Protein AF-A0A968ZGY4-F1 (afdb_monomer_lite)

Structure (mmCIF, N/CA/C/O backbone):
data_AF-A0A968ZGY4-F1
#
_entry.id   AF-A0A968ZGY4-F1
#
loop_
_atom_site.group_PDB
_atom_site.id
_atom_site.type_symbol
_atom_site.label_atom_id
_atom_site.label_alt_id
_atom_site.label_comp_id
_atom_site.label_asym_id
_atom_site.label_entity_id
_atom_site.label_seq_id
_atom_site.pdbx_PDB_ins_code
_atom_site.Cartn_x
_atom_site.Cartn_y
_atom_site.Cartn_z
_atom_site.occupancy
_atom_site.B_iso_or_equiv
_atom_site.auth_seq_id
_atom_site.auth_comp_id
_atom_site.auth_asym_id
_atom_site.auth_atom_id
_atom_site.pdbx_PDB_model_num
ATOM 1 N N . MET A 1 1 ? 6.661 13.438 -9.287 1.00 54.47 1 MET A N 1
ATOM 2 C CA . MET A 1 1 ? 5.334 12.850 -8.970 1.00 54.47 1 MET A CA 1
ATOM 3 C C . MET A 1 1 ? 5.213 12.292 -7.548 1.00 54.47 1 MET A C 1
ATOM 5 O O . MET A 1 1 ? 4.139 12.407 -6.982 1.00 54.47 1 MET A O 1
ATOM 9 N N . PHE A 1 2 ? 6.276 11.760 -6.930 1.00 54.81 2 PHE A N 1
ATOM 10 C CA . PHE A 1 2 ? 6.236 11.251 -5.545 1.00 54.81 2 PHE A CA 1
ATOM 11 C C . PHE A 1 2 ? 5.970 12.337 -4.478 1.00 54.81 2 PHE A C 1
ATOM 13 O O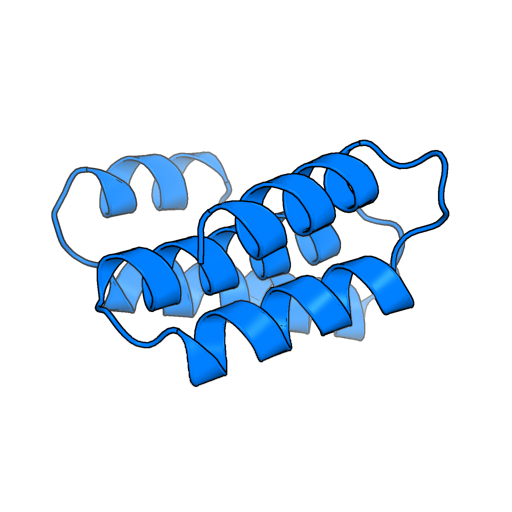 . PHE A 1 2 ? 5.133 12.147 -3.601 1.00 54.81 2 PHE A O 1
ATOM 20 N N . PHE A 1 3 ? 6.612 13.504 -4.603 1.00 51.50 3 PHE A N 1
ATOM 21 C CA . PHE A 1 3 ? 6.461 14.609 -3.646 1.00 51.50 3 PHE A CA 1
ATOM 22 C C . PHE A 1 3 ? 5.051 15.215 -3.619 1.00 51.50 3 PHE A C 1
ATOM 24 O O . PHE A 1 3 ? 4.556 15.553 -2.550 1.00 51.50 3 PHE A O 1
ATOM 31 N N . LEU A 1 4 ? 4.364 15.274 -4.765 1.00 53.66 4 LEU A N 1
ATOM 32 C CA . LEU A 1 4 ? 3.007 15.823 -4.833 1.00 53.66 4 LEU A CA 1
ATOM 33 C C . LEU A 1 4 ? 2.002 14.955 -4.055 1.00 53.66 4 LEU A C 1
ATOM 35 O O . LEU A 1 4 ? 1.126 15.480 -3.383 1.00 53.66 4 LEU A O 1
ATOM 39 N N . GLY A 1 5 ? 2.179 13.628 -4.069 1.00 55.41 5 GLY A N 1
ATOM 40 C CA . GLY A 1 5 ? 1.337 12.708 -3.298 1.00 55.41 5 GLY A CA 1
ATOM 41 C C . GLY A 1 5 ? 1.518 12.834 -1.782 1.00 55.41 5 GLY A C 1
ATOM 42 O O . GLY A 1 5 ? 0.551 12.661 -1.049 1.00 55.41 5 GLY A O 1
ATOM 43 N N . GLN A 1 6 ? 2.722 13.175 -1.300 1.00 57.09 6 GLN A N 1
ATOM 44 C CA . GLN A 1 6 ? 2.933 13.468 0.126 1.00 57.09 6 GLN A CA 1
ATOM 45 C C . GLN A 1 6 ? 2.297 14.793 0.550 1.00 57.09 6 GLN A C 1
ATOM 47 O O . GLN A 1 6 ? 1.778 14.876 1.660 1.00 57.09 6 GLN A O 1
ATOM 52 N N . ILE A 1 7 ? 2.328 15.802 -0.325 1.00 57.97 7 ILE A N 1
ATOM 53 C CA . ILE A 1 7 ? 1.712 17.108 -0.070 1.00 57.97 7 ILE A CA 1
ATOM 54 C C . ILE A 1 7 ? 0.185 16.959 -0.017 1.00 57.97 7 ILE A C 1
ATOM 56 O O . ILE A 1 7 ? -0.438 17.403 0.939 1.00 57.97 7 ILE A O 1
ATOM 60 N N . GLU A 1 8 ? -0.420 16.234 -0.959 1.00 54.03 8 GLU A N 1
ATOM 61 C CA . GLU A 1 8 ? -1.872 15.998 -0.968 1.00 54.03 8 GLU A CA 1
ATOM 62 C C . GLU A 1 8 ? -2.359 15.129 0.211 1.00 54.03 8 GLU A C 1
ATOM 64 O O . GLU A 1 8 ? -3.464 15.342 0.709 1.00 54.03 8 GLU A O 1
ATOM 69 N N . GLU A 1 9 ? -1.532 14.202 0.727 1.00 53.16 9 GLU A N 1
ATOM 70 C CA . GLU A 1 9 ? -1.838 13.444 1.960 1.00 53.16 9 GLU A CA 1
ATOM 71 C C . GLU A 1 9 ? -1.963 14.376 3.186 1.00 53.16 9 GLU A C 1
ATOM 73 O O . GLU A 1 9 ? -2.685 14.054 4.132 1.00 53.16 9 GLU A O 1
ATOM 78 N N . ALA A 1 10 ? -1.296 15.539 3.160 1.00 53.75 10 ALA A N 1
ATOM 79 C CA . ALA A 1 10 ? -1.400 16.579 4.184 1.00 53.75 10 ALA A CA 1
ATOM 80 C C . ALA A 1 10 ? -2.628 17.494 3.996 1.00 53.75 10 ALA A C 1
ATOM 82 O O . ALA A 1 10 ? -3.130 18.038 4.977 1.00 53.75 10 ALA A O 1
ATOM 83 N N . TYR A 1 11 ? -3.166 17.609 2.774 1.00 54.28 11 TYR A N 1
ATOM 84 C CA . TYR A 1 11 ? -4.308 18.477 2.442 1.00 54.28 11 TYR A CA 1
ATOM 85 C C . TYR A 1 11 ? -5.694 17.818 2.591 1.00 54.28 11 TYR A C 1
ATOM 87 O O . TYR A 1 11 ? -6.691 18.417 2.201 1.00 54.28 11 TYR A O 1
ATOM 95 N N . ARG A 1 12 ? -5.807 16.608 3.171 1.00 57.34 12 ARG A N 1
ATOM 96 C CA . ARG A 1 12 ? -7.078 15.840 3.277 1.00 57.34 12 ARG A CA 1
ATOM 97 C C . ARG A 1 12 ? -7.711 15.441 1.927 1.00 57.34 12 ARG A C 1
ATOM 99 O O . ARG A 1 12 ? -8.781 14.833 1.928 1.00 57.34 12 ARG A O 1
ATOM 106 N N . HIS A 1 13 ? -7.046 15.665 0.792 1.00 61.94 13 HIS A N 1
ATOM 107 C CA . HIS A 1 13 ? -7.503 15.223 -0.532 1.00 61.94 13 HIS A CA 1
ATOM 108 C C . HIS A 1 13 ? -7.106 13.763 -0.807 1.00 61.94 13 HIS A C 1
ATOM 110 O O . HIS A 1 13 ? -6.317 13.449 -1.705 1.00 61.94 13 HIS A O 1
ATOM 116 N N . ASN A 1 14 ? -7.664 12.844 -0.015 1.00 63.34 14 ASN A N 1
ATOM 117 C CA . ASN A 1 14 ? -7.417 11.404 -0.146 1.00 63.34 14 ASN A CA 1
ATOM 118 C C . ASN A 1 14 ? -7.717 10.886 -1.566 1.00 63.34 14 ASN A C 1
ATOM 120 O O . ASN A 1 14 ? -7.038 9.977 -2.047 1.00 63.34 14 ASN A O 1
ATOM 124 N N . ASP A 1 15 ? -8.693 11.479 -2.254 1.00 66.69 15 ASP A N 1
ATOM 125 C CA . ASP A 1 15 ? -9.077 11.121 -3.621 1.00 66.69 15 ASP A CA 1
ATOM 126 C C . ASP A 1 15 ? -8.010 11.481 -4.661 1.00 66.69 15 ASP A C 1
ATOM 128 O O . ASP A 1 15 ? -7.666 10.653 -5.510 1.00 66.69 15 ASP A O 1
ATOM 132 N N . THR A 1 16 ? -7.396 12.659 -4.548 1.00 69.56 16 THR A N 1
ATOM 133 C CA . THR A 1 16 ? -6.314 13.091 -5.442 1.00 69.56 16 THR A CA 1
ATOM 134 C C . THR A 1 16 ? -5.072 12.214 -5.268 1.00 69.56 16 THR A C 1
ATOM 136 O O . THR A 1 16 ? -4.463 11.772 -6.246 1.00 69.56 16 THR A O 1
ATOM 139 N N . ALA A 1 17 ? -4.718 11.882 -4.022 1.00 71.62 17 ALA A N 1
ATOM 140 C CA . ALA A 1 17 ? -3.604 10.982 -3.732 1.00 71.62 17 ALA A CA 1
ATOM 141 C C . ALA A 1 17 ? -3.833 9.581 -4.331 1.00 71.62 17 ALA A C 1
ATOM 143 O O . ALA A 1 17 ? -2.939 9.029 -4.980 1.00 71.62 17 ALA A O 1
ATOM 144 N N . LYS A 1 18 ? -5.046 9.025 -4.192 1.00 78.06 18 LYS A N 1
ATOM 145 C CA . LYS A 1 18 ? -5.420 7.746 -4.823 1.00 78.06 18 LYS A CA 1
ATOM 146 C C . LYS A 1 18 ? -5.253 7.791 -6.338 1.00 78.06 18 LYS A C 1
ATOM 148 O O . LYS A 1 18 ? -4.687 6.853 -6.899 1.00 78.06 18 LYS A O 1
ATOM 153 N N . TYR A 1 19 ? -5.697 8.870 -6.979 1.00 80.50 19 TYR A N 1
ATOM 154 C CA . TYR A 1 19 ? -5.584 9.042 -8.426 1.00 80.50 19 TYR A CA 1
ATOM 155 C C . TYR A 1 19 ? -4.123 8.992 -8.898 1.00 80.50 19 TYR A C 1
ATOM 157 O O . TYR A 1 19 ? -3.786 8.245 -9.822 1.00 80.50 19 TYR A O 1
ATOM 165 N N . TYR A 1 20 ? -3.219 9.709 -8.224 1.00 77.19 20 TYR A N 1
ATOM 166 C CA . TYR A 1 20 ? -1.796 9.682 -8.572 1.00 77.19 20 TYR A CA 1
ATOM 167 C C . TYR A 1 20 ? -1.145 8.315 -8.330 1.00 77.19 20 TYR A C 1
ATOM 169 O O . TYR A 1 20 ? -0.370 7.860 -9.174 1.00 77.19 20 TYR A O 1
ATOM 177 N N . TYR A 1 21 ? -1.483 7.623 -7.237 1.00 81.38 21 TYR A N 1
ATOM 178 C CA . TYR A 1 21 ? -0.973 6.270 -6.985 1.00 81.38 21 TYR A CA 1
ATOM 179 C C . TYR A 1 21 ? -1.483 5.251 -8.006 1.00 81.38 21 TYR A C 1
ATOM 181 O O . TYR A 1 21 ? -0.719 4.401 -8.457 1.00 81.38 21 TYR A O 1
ATOM 189 N N . GLN A 1 22 ? -2.743 5.351 -8.429 1.00 82.12 22 GLN A N 1
ATOM 190 C CA . GLN A 1 22 ? -3.286 4.507 -9.495 1.00 82.12 22 GLN A CA 1
ATOM 191 C C . GLN A 1 22 ? -2.593 4.762 -10.836 1.00 82.12 22 GLN A C 1
ATOM 193 O O . GLN A 1 22 ? -2.276 3.808 -11.544 1.00 82.12 22 GLN A O 1
ATOM 198 N N . ARG A 1 23 ? -2.281 6.022 -11.168 1.00 82.62 23 ARG A N 1
ATOM 199 C CA . ARG A 1 23 ? -1.498 6.336 -12.373 1.00 82.62 23 ARG A CA 1
ATOM 200 C C . ARG A 1 23 ? -0.073 5.805 -12.298 1.00 82.62 23 ARG A C 1
ATOM 202 O O . ARG A 1 23 ? 0.414 5.296 -13.299 1.00 82.62 23 ARG A O 1
ATOM 209 N N . ALA A 1 24 ? 0.578 5.888 -11.139 1.00 80.31 24 ALA A N 1
ATOM 210 C CA . ALA A 1 24 ? 1.907 5.312 -10.948 1.00 80.31 24 ALA A CA 1
ATOM 211 C C . ALA A 1 24 ? 1.889 3.787 -11.147 1.00 80.31 24 ALA A C 1
ATOM 213 O O . ALA A 1 24 ? 2.758 3.250 -11.825 1.00 80.31 24 ALA A O 1
ATOM 214 N N . ILE A 1 25 ? 0.855 3.109 -10.637 1.00 79.69 25 ILE A N 1
ATOM 215 C CA . ILE A 1 25 ? 0.624 1.678 -10.871 1.00 79.69 25 ILE A CA 1
ATOM 2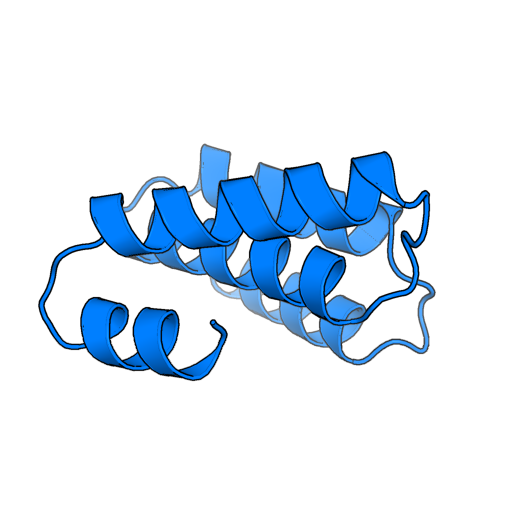16 C C . ILE A 1 25 ? 0.466 1.401 -12.368 1.00 79.69 25 ILE A C 1
ATOM 218 O O . ILE A 1 25 ? 1.215 0.592 -12.903 1.00 79.69 25 ILE A O 1
ATOM 222 N N . ALA A 1 26 ? -0.445 2.099 -13.052 1.00 82.62 26 ALA A N 1
ATOM 223 C CA . ALA A 1 26 ? -0.700 1.899 -14.479 1.00 82.62 26 ALA A CA 1
ATOM 224 C C . ALA A 1 26 ? 0.542 2.170 -15.344 1.00 82.62 26 ALA A C 1
ATOM 226 O O . ALA A 1 26 ? 0.802 1.445 -16.300 1.00 82.62 26 ALA A O 1
ATOM 227 N N . PHE A 1 27 ? 1.335 3.184 -14.990 1.00 79.12 27 PHE A N 1
ATOM 228 C CA . PHE A 1 27 ? 2.580 3.499 -15.682 1.00 79.12 27 PHE A CA 1
ATOM 229 C C . PHE A 1 27 ? 3.616 2.386 -15.505 1.00 79.12 27 PHE A C 1
ATOM 231 O O . PHE A 1 27 ? 4.175 1.925 -16.494 1.00 79.12 27 PHE A O 1
ATOM 238 N N . SER A 1 28 ? 3.816 1.900 -14.275 1.00 75.69 28 SER A N 1
ATOM 239 C CA . SER A 1 28 ? 4.689 0.753 -13.994 1.00 75.69 28 SER A CA 1
ATOM 240 C C . SER A 1 28 ? 4.232 -0.527 -14.706 1.00 75.69 28 SER A C 1
ATOM 242 O O . SER A 1 28 ? 5.065 -1.270 -15.219 1.00 75.69 28 SER A O 1
ATOM 244 N N . GLU A 1 29 ? 2.919 -0.775 -14.800 1.00 74.19 29 GLU A N 1
ATOM 245 C CA . GLU A 1 29 ? 2.374 -1.904 -15.569 1.00 74.19 29 GLU A CA 1
ATOM 246 C C . GLU A 1 29 ? 2.622 -1.743 -17.076 1.00 74.19 29 GLU A C 1
ATOM 248 O O . GLU A 1 29 ? 2.945 -2.727 -17.742 1.00 74.19 29 GLU A O 1
ATOM 253 N N . ALA A 1 30 ? 2.534 -0.517 -17.605 1.00 78.12 30 ALA A N 1
ATOM 254 C CA . ALA A 1 30 ? 2.781 -0.222 -19.016 1.00 78.12 30 ALA A CA 1
ATOM 255 C C . ALA A 1 30 ? 4.244 -0.456 -19.420 1.00 78.12 30 ALA A C 1
ATOM 257 O O . ALA A 1 30 ? 4.504 -1.032 -20.475 1.00 78.12 30 ALA A O 1
ATOM 258 N N . ILE A 1 31 ? 5.197 -0.074 -18.567 1.00 76.19 31 ILE A N 1
ATOM 259 C CA . ILE A 1 31 ? 6.629 -0.318 -18.806 1.00 76.19 31 ILE A CA 1
ATOM 260 C C . ILE A 1 31 ? 7.071 -1.738 -18.405 1.00 76.19 31 ILE A C 1
ATOM 262 O O . ILE A 1 31 ? 8.245 -2.067 -18.541 1.00 76.19 31 ILE A O 1
ATOM 266 N N . LYS A 1 32 ? 6.141 -2.580 -17.916 1.00 68.06 32 LYS A N 1
ATOM 267 C CA . LYS A 1 32 ? 6.380 -3.931 -17.362 1.00 68.06 32 LYS A CA 1
ATOM 268 C C . LYS A 1 32 ? 7.468 -3.979 -16.282 1.00 68.06 32 LYS A C 1
ATOM 270 O O . LYS A 1 32 ? 7.996 -5.048 -15.975 1.00 68.06 32 LYS A O 1
ATOM 275 N N . ASP A 1 33 ? 7.765 -2.837 -15.676 1.00 63.94 33 ASP A N 1
ATOM 276 C CA . ASP A 1 33 ? 8.714 -2.722 -14.583 1.00 63.94 33 ASP A CA 1
ATOM 277 C C . ASP A 1 33 ? 7.946 -2.828 -13.266 1.00 63.94 33 ASP A C 1
ATOM 279 O O . ASP A 1 33 ? 7.573 -1.849 -12.612 1.00 63.94 33 ASP A O 1
ATOM 283 N N . TYR A 1 34 ? 7.644 -4.077 -12.924 1.00 59.16 34 TYR A N 1
ATOM 284 C CA . TYR A 1 34 ? 6.968 -4.442 -11.685 1.00 59.16 34 TYR A CA 1
ATOM 285 C C . TYR A 1 34 ? 7.914 -4.419 -10.471 1.00 59.16 34 TYR A C 1
ATOM 287 O O . TYR A 1 34 ? 7.440 -4.553 -9.340 1.00 59.16 34 TYR A O 1
ATOM 295 N N . GLU A 1 35 ? 9.226 -4.266 -10.694 1.00 55.62 35 GLU A N 1
ATOM 296 C CA . GLU A 1 35 ? 10.248 -4.123 -9.648 1.00 55.62 35 GLU A CA 1
ATOM 297 C C . GLU A 1 35 ? 10.577 -2.655 -9.348 1.00 55.62 35 GLU A C 1
ATOM 299 O O . GLU A 1 35 ? 11.168 -2.375 -8.302 1.00 55.62 35 GLU A O 1
ATOM 304 N N . ALA A 1 36 ? 10.120 -1.708 -10.176 1.00 62.69 36 ALA A N 1
ATOM 305 C CA . ALA A 1 36 ? 10.160 -0.292 -9.852 1.00 62.69 36 ALA A CA 1
ATOM 306 C C . ALA A 1 36 ? 9.490 -0.073 -8.492 1.00 62.69 36 ALA A C 1
ATOM 308 O O . ALA A 1 36 ? 8.274 -0.235 -8.338 1.00 62.69 36 ALA A O 1
ATOM 309 N N . GLY A 1 37 ? 10.285 0.329 -7.494 1.00 65.88 37 GLY A N 1
ATOM 310 C CA . GLY A 1 37 ? 9.814 0.543 -6.125 1.00 65.88 37 GLY A CA 1
ATOM 311 C C . GLY A 1 37 ? 8.528 1.377 -6.071 1.00 65.88 37 GLY A C 1
ATOM 312 O O . GLY A 1 37 ? 7.667 1.126 -5.232 1.00 65.88 37 GLY A O 1
ATOM 313 N N . TYR A 1 38 ? 8.327 2.287 -7.029 1.00 73.50 38 TYR A N 1
ATOM 314 C CA . TYR A 1 38 ? 7.114 3.087 -7.196 1.00 73.50 38 TYR A CA 1
ATOM 315 C C . TYR A 1 38 ? 5.808 2.281 -7.290 1.00 73.50 38 TYR A C 1
ATOM 317 O O . TYR A 1 38 ? 4.828 2.698 -6.671 1.00 73.50 38 TYR A O 1
ATOM 325 N N . TYR A 1 39 ? 5.764 1.137 -7.986 1.00 79.69 39 TYR A N 1
ATOM 326 C CA . TYR A 1 39 ? 4.555 0.298 -8.074 1.00 79.69 39 TYR A CA 1
ATOM 327 C C . TYR A 1 39 ? 4.154 -0.217 -6.691 1.00 79.69 39 TYR A C 1
ATOM 329 O O . TYR A 1 39 ? 3.024 -0.063 -6.220 1.00 79.69 39 TYR A O 1
ATOM 337 N N . ILE A 1 40 ? 5.142 -0.784 -6.009 1.00 80.94 40 ILE A N 1
ATOM 338 C CA . ILE A 1 40 ? 5.011 -1.401 -4.699 1.00 80.94 40 ILE A CA 1
ATOM 339 C C . ILE A 1 40 ? 4.660 -0.353 -3.629 1.00 80.94 40 ILE A C 1
ATOM 341 O O . ILE A 1 40 ? 3.740 -0.558 -2.833 1.00 80.94 40 ILE A O 1
ATOM 345 N N . PHE A 1 41 ? 5.346 0.793 -3.634 1.00 80.81 41 PHE A N 1
ATOM 346 C CA . PHE A 1 41 ? 5.068 1.907 -2.727 1.00 80.81 41 PHE A CA 1
ATOM 347 C C . PHE A 1 41 ? 3.675 2.506 -2.962 1.00 80.81 41 PHE A C 1
ATOM 349 O O . PHE A 1 41 ? 2.985 2.829 -1.995 1.00 80.81 41 PHE A O 1
ATOM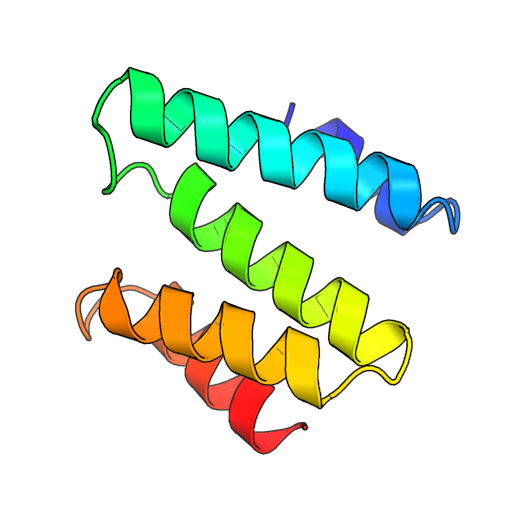 356 N N . SER A 1 42 ? 3.223 2.601 -4.215 1.00 84.50 42 SER A N 1
ATOM 357 C CA . SER A 1 42 ? 1.883 3.110 -4.544 1.00 84.50 42 SER A CA 1
ATOM 358 C C . SER A 1 42 ? 0.778 2.205 -4.001 1.00 84.50 42 SER A C 1
ATOM 360 O O . SER A 1 42 ? -0.200 2.689 -3.435 1.00 84.50 42 SER A O 1
ATOM 362 N N . LEU A 1 43 ? 0.953 0.883 -4.095 1.00 85.62 43 LEU A N 1
ATOM 363 C CA . LEU A 1 43 ? 0.020 -0.080 -3.507 1.00 85.62 43 LEU A CA 1
ATOM 364 C C . LEU A 1 43 ? -0.023 0.010 -1.972 1.00 85.62 43 LEU A C 1
ATOM 366 O O . LEU A 1 43 ? -1.111 -0.019 -1.394 1.00 85.62 43 LEU A O 1
ATOM 370 N N . LEU A 1 44 ? 1.130 0.162 -1.310 1.00 86.50 44 LEU A N 1
ATOM 371 C CA . LEU A 1 44 ? 1.196 0.375 0.143 1.00 86.50 44 LEU A CA 1
ATOM 372 C C . LEU A 1 44 ? 0.449 1.640 0.566 1.00 86.50 44 LEU A C 1
ATOM 374 O O . LEU A 1 44 ? -0.343 1.618 1.507 1.00 86.50 44 LEU A O 1
ATOM 378 N N . LYS A 1 45 ? 0.682 2.741 -0.149 1.00 84.94 45 LYS A N 1
ATOM 379 C CA . LYS A 1 45 ? 0.038 4.022 0.131 1.00 84.94 45 LYS A CA 1
ATOM 380 C C . LYS A 1 45 ? -1.472 3.970 -0.083 1.00 84.94 45 LYS A C 1
ATOM 382 O O . LYS A 1 45 ? -2.206 4.461 0.771 1.00 84.94 45 LYS A O 1
ATOM 387 N N . LEU A 1 46 ? -1.945 3.300 -1.136 1.00 86.25 46 LEU A N 1
ATOM 388 C CA . LEU A 1 46 ? -3.376 3.039 -1.333 1.00 86.25 46 LEU A CA 1
ATOM 389 C C . LEU A 1 46 ? -3.973 2.240 -0.174 1.00 86.25 46 LEU A C 1
ATOM 391 O O . LEU A 1 46 ? -5.019 2.621 0.348 1.00 86.25 46 LEU A O 1
ATOM 395 N N . GLY A 1 47 ? -3.302 1.171 0.266 1.00 88.31 47 GLY A N 1
ATOM 396 C CA . GLY A 1 47 ? -3.738 0.391 1.425 1.00 88.31 47 GLY A CA 1
ATOM 397 C C . GLY A 1 47 ? -3.889 1.253 2.681 1.00 88.31 47 GLY A C 1
ATOM 398 O O . GLY A 1 47 ? -4.922 1.189 3.350 1.00 88.31 47 GLY A O 1
ATOM 399 N N . ARG A 1 48 ? -2.917 2.137 2.934 1.00 84.62 48 ARG A N 1
ATOM 400 C CA . ARG A 1 48 ? -2.923 3.045 4.088 1.00 84.62 48 ARG A CA 1
ATOM 401 C C . ARG A 1 48 ? -4.029 4.092 4.015 1.00 84.62 48 ARG A C 1
ATOM 403 O O . ARG A 1 48 ? -4.652 4.384 5.031 1.00 84.62 48 ARG A O 1
ATOM 410 N N . LEU A 1 49 ? -4.308 4.629 2.828 1.00 83.88 49 LEU A N 1
ATOM 411 C CA . LEU A 1 49 ? -5.430 5.548 2.619 1.00 83.88 49 LEU A CA 1
ATOM 412 C C . LEU A 1 49 ? -6.765 4.857 2.917 1.00 83.88 49 LEU A C 1
ATOM 414 O O . LEU A 1 49 ? -7.560 5.384 3.687 1.00 83.88 49 LEU A O 1
ATOM 418 N N . TYR A 1 50 ? -6.980 3.640 2.408 1.00 85.12 50 TYR A N 1
ATOM 419 C CA . TYR A 1 50 ? -8.196 2.883 2.723 1.00 85.12 50 TYR A CA 1
ATOM 420 C C . TYR A 1 50 ? -8.305 2.514 4.206 1.00 85.12 50 TYR A C 1
ATOM 422 O O . TYR A 1 50 ? -9.410 2.491 4.740 1.00 85.12 50 TYR A O 1
ATOM 430 N N . GLN A 1 51 ? -7.184 2.257 4.886 1.00 84.56 51 GLN A N 1
ATOM 431 C CA . GLN A 1 51 ? -7.163 2.034 6.333 1.00 84.56 51 GLN A CA 1
ATOM 432 C C . GLN 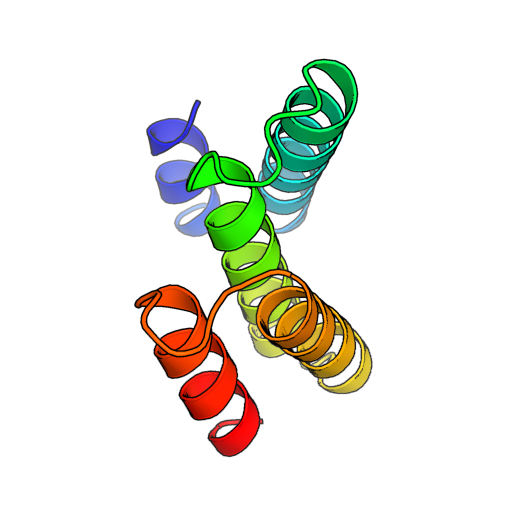A 1 51 ? -7.554 3.304 7.100 1.00 84.56 51 GLN A C 1
ATOM 434 O O . GLN A 1 51 ? -8.389 3.224 7.998 1.00 84.56 51 GLN A O 1
ATOM 439 N N . LYS A 1 52 ? -7.025 4.475 6.706 1.00 82.38 52 LYS A N 1
ATOM 440 C CA . LYS A 1 52 ? -7.411 5.787 7.261 1.00 82.38 52 LYS A CA 1
ATOM 441 C C . LYS A 1 52 ? -8.897 6.099 7.047 1.00 82.38 52 LYS A C 1
ATOM 443 O O . LYS A 1 52 ? -9.515 6.714 7.905 1.00 82.38 52 LYS A O 1
ATOM 448 N N . GLU A 1 53 ? -9.482 5.642 5.943 1.00 80.50 53 GLU A N 1
ATOM 449 C CA . GLU A 1 53 ? -10.921 5.766 5.657 1.00 80.50 53 GLU A CA 1
ATOM 450 C C . GLU A 1 53 ? -11.797 4.752 6.414 1.00 80.50 53 GLU A C 1
ATOM 452 O O . GLU A 1 53 ? -13.006 4.702 6.203 1.00 80.50 53 GLU A O 1
ATOM 457 N N . GLY A 1 54 ? -11.210 3.895 7.255 1.00 83.06 54 GLY A N 1
ATOM 458 C CA . GLY A 1 54 ? -11.923 2.825 7.958 1.00 83.06 54 GLY A CA 1
ATOM 459 C C . GLY A 1 54 ? -12.279 1.624 7.072 1.00 83.06 54 GLY A C 1
ATOM 460 O O . GLY A 1 54 ? -12.858 0.644 7.544 1.00 83.06 54 GLY A O 1
ATOM 461 N N . ASN A 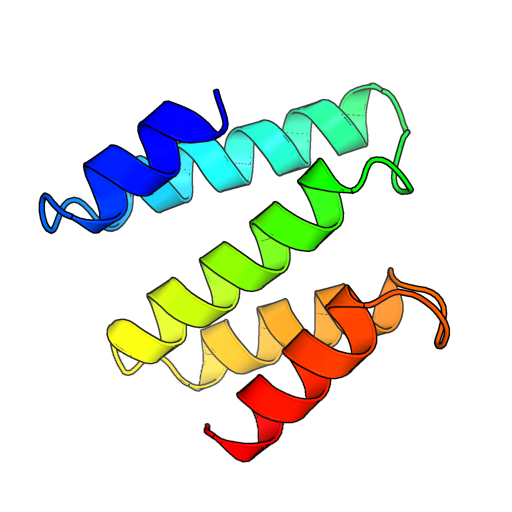1 55 ? -11.892 1.630 5.792 1.00 86.06 55 ASN A N 1
ATOM 462 C CA . ASN A 1 55 ? -12.149 0.539 4.858 1.00 86.06 55 ASN A CA 1
ATOM 463 C C . ASN A 1 55 ? -11.077 -0.557 4.954 1.00 86.06 55 ASN A C 1
ATOM 465 O O . ASN A 1 55 ? -10.263 -0.775 4.049 1.00 86.06 55 ASN A O 1
ATOM 469 N N . LYS A 1 56 ? -11.126 -1.303 6.061 1.00 85.75 56 LYS A N 1
ATOM 470 C CA . LYS A 1 56 ? -10.188 -2.396 6.358 1.00 85.75 56 LYS A CA 1
ATOM 471 C C . LYS A 1 56 ? -10.164 -3.489 5.284 1.00 85.75 56 LYS A C 1
ATOM 473 O O . LYS A 1 56 ? -9.112 -4.056 4.994 1.00 85.75 56 LYS A O 1
ATOM 478 N N . ARG A 1 57 ? -11.311 -3.761 4.644 1.00 88.25 57 ARG A N 1
ATOM 479 C CA . ARG A 1 57 ? -11.427 -4.752 3.557 1.00 88.25 57 ARG A CA 1
ATOM 480 C C . ARG A 1 57 ? -10.571 -4.367 2.351 1.00 88.25 57 ARG A C 1
ATOM 482 O O . ARG A 1 57 ? -9.774 -5.184 1.891 1.00 88.25 57 ARG A O 1
ATOM 489 N N . LYS A 1 58 ? -10.708 -3.129 1.859 1.00 85.06 58 LYS A N 1
ATOM 490 C CA . LYS A 1 58 ? -9.893 -2.636 0.739 1.00 85.06 58 LYS A CA 1
ATOM 491 C C . LYS A 1 58 ? -8.424 -2.535 1.137 1.00 85.06 58 LYS A C 1
ATOM 493 O O . LYS A 1 58 ? -7.578 -3.009 0.388 1.00 85.06 58 LYS A O 1
ATOM 498 N N . ALA A 1 59 ? -8.119 -2.020 2.327 1.00 88.06 59 ALA A N 1
ATOM 499 C CA . ALA A 1 59 ? -6.745 -1.930 2.822 1.00 88.06 59 ALA A CA 1
ATOM 500 C C . ALA A 1 59 ? -6.024 -3.290 2.802 1.00 88.06 59 ALA A C 1
ATOM 502 O O . ALA A 1 59 ? -4.964 -3.427 2.188 1.00 88.06 59 ALA A O 1
ATOM 503 N N . ARG A 1 60 ? -6.659 -4.330 3.363 1.00 89.31 60 ARG A N 1
ATOM 504 C CA . ARG A 1 60 ? -6.138 -5.703 3.357 1.00 89.31 60 ARG A CA 1
ATOM 505 C C . ARG A 1 60 ? -5.892 -6.229 1.944 1.00 89.31 60 ARG A C 1
ATOM 507 O O . ARG A 1 60 ? -4.862 -6.853 1.704 1.00 89.31 60 ARG A O 1
ATOM 514 N N . PHE A 1 61 ? -6.801 -5.957 1.006 1.00 89.94 61 PHE A N 1
ATOM 515 C CA . PHE A 1 61 ? -6.637 -6.358 -0.394 1.00 89.94 61 PHE A CA 1
ATOM 516 C C . PHE A 1 61 ? -5.367 -5.763 -1.022 1.00 89.94 61 PHE A C 1
ATOM 518 O O . PHE A 1 61 ? -4.598 -6.487 -1.658 1.00 89.94 61 PHE A O 1
ATOM 525 N N . TYR A 1 62 ? -5.105 -4.469 -0.810 1.00 88.19 62 TYR A N 1
ATOM 526 C CA . TYR A 1 62 ? -3.902 -3.819 -1.341 1.00 88.19 62 TYR A CA 1
ATOM 527 C C . TYR A 1 62 ? -2.621 -4.338 -0.683 1.00 88.19 62 TYR A C 1
ATOM 529 O O . TYR A 1 62 ? -1.660 -4.631 -1.394 1.00 88.19 62 TYR A O 1
ATOM 537 N N . TYR A 1 63 ? -2.606 -4.537 0.637 1.00 88.06 63 TYR A N 1
ATOM 538 C CA . TYR A 1 63 ? -1.435 -5.083 1.332 1.00 88.06 63 TYR A CA 1
ATOM 539 C C . TYR A 1 63 ? -1.118 -6.530 0.931 1.00 88.06 63 TYR A C 1
ATOM 541 O O . TYR A 1 63 ? 0.044 -6.880 0.724 1.00 88.06 63 TYR A O 1
ATOM 549 N N . GLU A 1 64 ? -2.133 -7.372 0.730 1.00 88.06 64 GLU A N 1
ATOM 550 C CA . GLU A 1 64 ? -1.937 -8.719 0.183 1.00 88.06 64 GLU A CA 1
ATOM 551 C C . GLU A 1 64 ? -1.400 -8.676 -1.257 1.00 88.06 64 GLU A C 1
ATOM 553 O O . GLU A 1 64 ? -0.513 -9.455 -1.616 1.00 88.06 64 GLU A O 1
ATOM 558 N N . LYS A 1 65 ? -1.860 -7.721 -2.079 1.00 86.25 65 LYS A N 1
ATOM 559 C CA . LYS A 1 65 ? -1.325 -7.514 -3.433 1.00 86.25 65 LYS A CA 1
ATOM 560 C C . LYS A 1 65 ? 0.157 -7.119 -3.396 1.00 86.25 65 LYS A C 1
ATOM 562 O O . LYS A 1 65 ? 0.936 -7.665 -4.177 1.00 86.25 65 LYS A O 1
ATOM 567 N N . VAL A 1 66 ? 0.564 -6.259 -2.457 1.00 86.62 66 VAL A N 1
ATOM 568 C CA . VAL A 1 66 ? 1.981 -5.924 -2.214 1.00 86.62 66 VAL A CA 1
ATOM 569 C C . VAL A 1 66 ? 2.771 -7.175 -1.852 1.00 86.62 66 VAL A C 1
ATOM 571 O O . VAL A 1 66 ? 3.793 -7.448 -2.476 1.00 86.62 66 VAL A O 1
ATOM 574 N N . LYS A 1 67 ? 2.293 -7.982 -0.900 1.00 82.88 67 LYS A N 1
ATOM 575 C CA . LYS A 1 67 ? 2.995 -9.202 -0.471 1.00 82.88 67 LYS A CA 1
ATOM 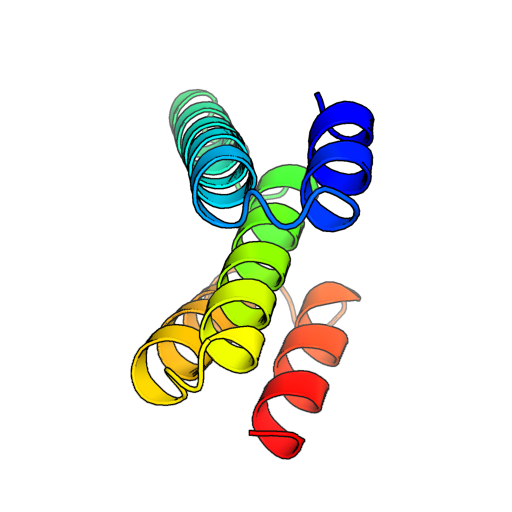576 C C . LYS A 1 67 ? 3.168 -10.224 -1.590 1.00 82.88 67 LYS A C 1
ATOM 578 O O . LYS A 1 67 ? 4.200 -10.879 -1.636 1.00 82.88 67 LYS A O 1
ATOM 583 N N . LYS A 1 68 ? 2.183 -10.355 -2.484 1.00 83.38 68 LYS A N 1
ATOM 584 C CA . LYS A 1 68 ? 2.260 -11.260 -3.644 1.00 83.38 68 LYS A CA 1
ATOM 585 C C . LYS A 1 68 ? 3.232 -10.778 -4.719 1.00 83.38 68 LYS A C 1
ATOM 587 O O . LYS A 1 68 ? 3.781 -11.597 -5.445 1.00 83.38 68 LYS A O 1
ATOM 592 N N . ARG A 1 69 ? 3.397 -9.460 -4.861 1.00 75.31 69 ARG A N 1
ATOM 593 C CA . ARG A 1 69 ? 4.227 -8.843 -5.910 1.00 75.31 69 ARG A CA 1
ATOM 594 C C . ARG A 1 69 ? 5.654 -8.539 -5.453 1.00 75.31 69 ARG A C 1
ATOM 596 O O . ARG A 1 69 ? 6.532 -8.400 -6.291 1.00 75.31 69 ARG A O 1
ATOM 603 N N . THR A 1 70 ? 5.893 -8.460 -4.147 1.00 73.12 70 THR A N 1
ATOM 604 C CA . THR A 1 70 ? 7.213 -8.205 -3.559 1.00 73.12 70 THR A CA 1
ATOM 605 C C . THR A 1 70 ? 7.905 -9.496 -3.140 1.00 73.12 70 THR A C 1
ATOM 607 O O . THR A 1 70 ? 7.291 -10.396 -2.567 1.00 73.12 70 THR A O 1
ATOM 610 N N . LYS A 1 71 ? 9.218 -9.583 -3.371 1.00 68.31 71 LYS A N 1
ATOM 611 C CA . LYS A 1 71 ? 10.052 -10.643 -2.786 1.00 68.31 71 LYS A CA 1
ATOM 612 C C . LYS A 1 71 ? 10.172 -10.417 -1.271 1.00 68.31 71 LYS A C 1
ATOM 614 O O . LYS A 1 71 ? 10.214 -9.278 -0.817 1.00 68.31 71 LYS A O 1
ATOM 619 N N . ARG A 1 72 ? 10.307 -11.497 -0.491 1.00 61.62 72 ARG A N 1
ATOM 620 C CA . ARG A 1 72 ? 10.423 -11.471 0.987 1.00 61.62 72 ARG A CA 1
ATOM 621 C C . ARG A 1 72 ? 11.503 -10.526 1.543 1.00 61.62 72 ARG A C 1
ATOM 623 O O . ARG A 1 72 ? 11.363 -10.082 2.671 1.00 61.62 72 ARG A O 1
ATOM 630 N N . LYS A 1 73 ? 12.559 -10.232 0.772 1.00 63.03 73 LYS A N 1
ATOM 631 C CA . LYS A 1 73 ? 13.652 -9.309 1.146 1.00 63.03 73 LYS A CA 1
ATOM 632 C C . LYS A 1 73 ? 13.354 -7.826 0.876 1.00 63.03 73 LYS A C 1
ATOM 634 O O . LYS A 1 73 ? 14.192 -6.981 1.159 1.00 63.03 73 LYS A O 1
ATOM 639 N N . HIS A 1 74 ? 12.212 -7.500 0.279 1.00 71.75 74 HIS A N 1
ATOM 640 C CA . HIS A 1 74 ? 11.869 -6.125 -0.060 1.00 71.75 74 HIS A CA 1
ATOM 641 C C . HIS A 1 74 ? 11.220 -5.436 1.150 1.00 71.75 74 HIS A C 1
ATOM 643 O O . HIS A 1 74 ? 10.261 -5.968 1.706 1.00 71.75 74 HIS A O 1
ATOM 649 N N . SER A 1 75 ? 11.674 -4.233 1.515 1.00 74.31 75 SER A N 1
ATOM 650 C CA . SER A 1 75 ? 11.180 -3.472 2.685 1.00 74.31 75 SER A CA 1
ATOM 651 C C . SER A 1 75 ? 9.655 -3.291 2.701 1.00 74.31 75 SER A C 1
ATOM 653 O O . SER A 1 75 ? 8.999 -3.298 3.739 1.00 74.31 75 SER A O 1
ATOM 655 N N . ALA A 1 76 ? 9.054 -3.188 1.520 1.00 75.25 76 ALA A N 1
ATOM 656 C CA . ALA A 1 76 ? 7.609 -3.103 1.362 1.00 75.25 76 ALA A CA 1
ATOM 657 C C . ALA A 1 76 ? 6.829 -4.359 1.778 1.00 75.25 76 ALA A C 1
ATOM 659 O O . ALA A 1 76 ? 5.658 -4.247 2.141 1.00 75.25 76 ALA A O 1
ATOM 660 N N . HIS A 1 77 ? 7.451 -5.539 1.733 1.00 78.81 77 HIS A N 1
ATOM 661 C CA . HIS A 1 77 ? 6.845 -6.770 2.232 1.00 78.81 77 HIS A CA 1
ATOM 662 C C . HIS A 1 77 ? 6.671 -6.706 3.753 1.00 78.81 77 HIS A C 1
ATOM 664 O O . HIS A 1 77 ? 5.618 -7.074 4.274 1.00 78.81 77 HIS A O 1
ATOM 670 N N . GLU A 1 78 ? 7.686 -6.194 4.454 1.00 81.88 78 GLU A N 1
ATOM 671 C CA . GLU A 1 78 ? 7.638 -5.975 5.900 1.00 81.88 78 GLU A CA 1
ATOM 672 C C . GLU A 1 78 ? 6.603 -4.909 6.252 1.00 81.88 78 GLU A C 1
ATOM 674 O O . GLU A 1 78 ? 5.720 -5.180 7.060 1.00 81.88 78 GLU A O 1
ATOM 679 N N . MET A 1 79 ? 6.606 -3.764 5.559 1.00 81.88 79 MET A N 1
ATOM 680 C CA . MET A 1 79 ? 5.594 -2.719 5.767 1.00 81.88 79 MET A CA 1
ATOM 681 C C . MET A 1 79 ? 4.165 -3.234 5.550 1.00 81.88 79 MET A C 1
ATOM 683 O O . MET A 1 79 ? 3.288 -2.982 6.369 1.00 81.88 79 MET A O 1
ATOM 687 N N . ALA A 1 80 ? 3.917 -3.999 4.480 1.00 84.69 80 ALA A N 1
ATOM 688 C CA . ALA A 1 80 ? 2.594 -4.568 4.222 1.00 84.69 80 ALA A CA 1
ATOM 689 C C . ALA A 1 80 ? 2.173 -5.555 5.317 1.00 84.69 80 ALA A C 1
ATOM 691 O O . ALA A 1 80 ? 0.998 -5.628 5.665 1.00 84.69 80 ALA A O 1
ATOM 692 N N . ARG A 1 81 ? 3.121 -6.324 5.864 1.00 84.69 81 ARG A N 1
ATOM 693 C CA . ARG A 1 81 ? 2.862 -7.248 6.970 1.00 84.69 81 ARG A CA 1
ATOM 694 C C . ARG A 1 81 ? 2.542 -6.505 8.264 1.00 84.69 81 ARG A C 1
ATOM 696 O O . ARG A 1 81 ? 1.610 -6.915 8.946 1.00 84.69 81 ARG A O 1
ATOM 703 N N . GLU A 1 82 ? 3.281 -5.449 8.584 1.00 85.19 82 GLU A N 1
ATOM 704 C CA . GLU A 1 82 ? 3.017 -4.621 9.764 1.00 85.19 82 GLU A CA 1
ATOM 705 C C . GLU A 1 82 ? 1.651 -3.938 9.655 1.00 85.19 82 GLU A C 1
ATOM 707 O O . GLU A 1 82 ? 0.817 -4.101 10.540 1.00 85.19 82 GLU A O 1
ATOM 712 N N . TYR A 1 83 ? 1.328 -3.326 8.514 1.00 83.31 83 TYR A N 1
ATOM 713 C CA . TYR A 1 83 ? 0.013 -2.707 8.330 1.00 83.31 83 TYR A CA 1
ATOM 714 C C . TYR A 1 83 ? -1.153 -3.704 8.353 1.00 83.31 83 TYR A C 1
ATOM 716 O O . TYR A 1 83 ? -2.258 -3.347 8.750 1.00 83.31 83 TYR A O 1
ATOM 724 N N . LEU A 1 84 ? -0.926 -4.961 7.957 1.00 83.00 84 LEU A N 1
ATOM 725 C CA . LEU A 1 84 ? -1.912 -6.033 8.121 1.00 83.00 84 LEU A CA 1
ATOM 726 C C . LEU A 1 84 ? -2.144 -6.424 9.584 1.00 83.00 84 LEU A C 1
ATOM 728 O O . LEU A 1 84 ? -3.222 -6.928 9.881 1.00 83.00 84 LEU A O 1
ATOM 732 N N . LYS A 1 85 ? -1.163 -6.228 10.473 1.00 84.00 85 LYS A N 1
ATOM 733 C CA . LYS A 1 85 ? -1.332 -6.436 11.919 1.00 84.00 85 LYS A CA 1
ATOM 734 C C . LYS A 1 85 ? -2.051 -5.263 12.588 1.00 84.00 85 LYS A C 1
ATOM 736 O O . LYS A 1 85 ? -2.746 -5.478 13.570 1.00 84.00 85 LYS A O 1
ATOM 741 N N . GLU A 1 86 ? -1.878 -4.047 12.067 1.00 79.06 86 GLU A N 1
ATOM 742 C CA . GLU A 1 86 ? -2.523 -2.821 12.571 1.00 79.06 86 GLU A CA 1
ATOM 743 C C . GLU A 1 86 ? -3.971 -2.620 12.072 1.00 79.06 86 GLU A C 1
ATOM 745 O O . GLU A 1 86 ? -4.631 -1.646 12.444 1.00 79.06 86 GLU A O 1
ATOM 750 N N . LEU A 1 87 ? -4.463 -3.493 11.186 1.00 71.88 87 LEU A N 1
ATOM 751 C CA . LEU A 1 87 ? -5.829 -3.483 10.648 1.00 71.88 87 LEU A CA 1
ATOM 752 C C . LEU A 1 87 ? -6.808 -4.199 11.576 1.00 71.88 87 LEU A C 1
ATOM 754 O O . LEU A 1 87 ? -7.852 -3.579 11.883 1.00 71.88 87 LEU A O 1
#

pLDDT: mean 75.47, std 11.29, range [51.5, 89.94]

Sequence (87 aa):
MFFLGQIEEAYRHNDTAKYYYQRAIAFSEAIKDYEAGYYIFSLLKLGRLYQKEGNKRKARFYYEKVKKRTKRKHSAHEMAREYLKEL

Foldseek 3Di:
DVVVLVVVVVVPPLVVNLVVLVVQLVVCVVVVVLVPVSNLVSLQSQLVSCVVVVNPVSSLVSLVVSCVSDDPPDVSVVSSVVVNVVD

Radius of gyration: 12.27 Å; chains: 1; bounding box: 26×30×32 Å

Secondary structure (DSSP, 8-state):
-HHHHHHHHHTT-HHHHHHHHHHHHHHHHHTT-SSSHHHHHHHHHHHHHHHHTT-HHHHHHHHHHHHHHS-TTSHHHHHHHHHHH--